Protein AF-A0A0Q6S5T4-F1 (afdb_monomer)

Radius of gyration: 23.23 Å; Cα contacts (8 Å, |Δi|>4): 26; chains: 1; bounding box: 47×14×59 Å

Foldseek 3Di:
DALVPQPDPVSNVVNVVVVVVVVVVVVVCVVCPPPDDPCNQVVQQVVVCVPPHDGPVRVPDDDD

Solvent-accessible surface area (backbone atoms only — not comparable to full-atom values): 3842 Å² total; per-residue (Å²): 122,55,46,85,65,33,93,43,73,68,46,24,52,51,37,48,51,51,53,52,52,49,55,52,50,50,54,58,47,60,76,49,58,93,54,82,57,96,54,48,68,62,50,52,40,52,61,34,24,72,78,77,69,39,45,61,70,68,68,69,53,76,86,125

Structure (mmCIF, N/CA/C/O backbone):
data_AF-A0A0Q6S5T4-F1
#
_entry.id   AF-A0A0Q6S5T4-F1
#
loop_
_atom_site.group_PDB
_atom_site.id
_atom_site.type_symbol
_atom_site.label_atom_id
_atom_site.label_alt_id
_atom_site.label_comp_id
_atom_site.label_asym_id
_atom_site.label_entity_id
_atom_site.label_seq_id
_atom_site.pdbx_PDB_ins_code
_atom_site.Cartn_x
_atom_site.Cartn_y
_atom_site.Cartn_z
_atom_site.occupancy
_atom_site.B_iso_or_equiv
_atom_site.auth_seq_id
_atom_site.auth_comp_id
_atom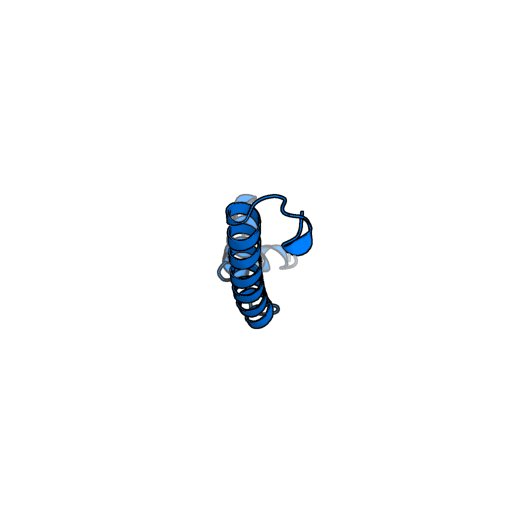_site.auth_asym_id
_atom_site.auth_atom_id
_atom_site.pdbx_PDB_model_num
ATOM 1 N N . MET A 1 1 ? -6.496 -7.697 20.220 1.00 61.50 1 MET A N 1
ATOM 2 C CA . MET A 1 1 ? -7.873 -7.751 20.760 1.00 61.50 1 MET A CA 1
ATOM 3 C C . MET A 1 1 ? -8.825 -7.290 19.673 1.00 61.50 1 MET A C 1
ATOM 5 O O . MET A 1 1 ? -8.600 -6.220 19.123 1.00 61.50 1 MET A O 1
ATOM 9 N N . GLY A 1 2 ? -9.816 -8.103 19.306 1.00 78.38 2 GLY A N 1
ATOM 10 C CA . GLY A 1 2 ? -10.885 -7.683 18.399 1.00 78.38 2 GLY A CA 1
ATOM 11 C C . GLY A 1 2 ? -11.957 -6.873 19.132 1.00 78.38 2 GLY A C 1
ATOM 12 O O . GLY A 1 2 ? -11.848 -6.624 20.333 1.00 78.38 2 GLY A O 1
ATOM 13 N N . VAL A 1 3 ? -13.000 -6.464 18.405 1.00 84.38 3 VAL A N 1
ATOM 14 C CA . VAL A 1 3 ? -14.099 -5.643 18.948 1.00 84.38 3 VAL A CA 1
ATOM 15 C C . VAL A 1 3 ? -14.744 -6.294 20.174 1.00 84.38 3 VAL A C 1
ATOM 17 O O . VAL A 1 3 ? -14.995 -5.610 21.158 1.00 84.38 3 VAL A O 1
ATOM 20 N N . GLU A 1 4 ? -14.966 -7.608 20.152 1.00 85.62 4 GLU A N 1
ATOM 21 C CA . GLU A 1 4 ? -15.604 -8.321 21.268 1.00 85.62 4 GLU A CA 1
ATOM 22 C C . GLU A 1 4 ? -14.694 -8.457 22.492 1.00 85.62 4 GLU A C 1
ATOM 24 O O . GLU A 1 4 ? -15.164 -8.479 23.625 1.00 85.62 4 GLU A O 1
ATOM 29 N N . GLN A 1 5 ? -13.380 -8.490 22.272 1.00 87.31 5 GLN A N 1
ATOM 30 C CA . GLN A 1 5 ? -12.382 -8.679 23.322 1.00 87.31 5 GLN A CA 1
ATOM 31 C C . GLN A 1 5 ? -11.955 -7.359 23.976 1.00 87.31 5 GLN A C 1
ATOM 33 O O . GLN A 1 5 ? -11.181 -7.380 24.930 1.00 87.31 5 GLN A O 1
ATOM 38 N N . ALA A 1 6 ? -12.413 -6.208 23.473 1.00 87.19 6 ALA A N 1
ATOM 39 C CA . ALA A 1 6 ? -12.068 -4.922 24.059 1.00 87.19 6 ALA A CA 1
ATOM 40 C C . ALA A 1 6 ? -12.858 -4.689 25.369 1.00 87.19 6 ALA A C 1
ATOM 42 O O . ALA A 1 6 ? -14.094 -4.697 25.351 1.00 87.19 6 ALA A O 1
ATOM 43 N N . PRO A 1 7 ? -12.169 -4.444 26.501 1.00 88.00 7 PRO A N 1
ATOM 44 C CA . PRO A 1 7 ? -12.795 -4.407 27.825 1.00 88.00 7 PRO A CA 1
ATOM 45 C C . PRO A 1 7 ? -13.606 -3.129 28.086 1.00 88.00 7 PRO A C 1
ATOM 47 O O . PRO A 1 7 ? -14.476 -3.113 28.952 1.00 88.00 7 PRO A O 1
ATOM 50 N N . THR A 1 8 ? -13.354 -2.052 27.336 1.00 93.69 8 THR A N 1
ATOM 51 C CA . THR A 1 8 ? -14.020 -0.752 27.512 1.00 93.69 8 THR A CA 1
ATOM 52 C C . THR A 1 8 ? -14.844 -0.377 26.284 1.00 93.69 8 THR A C 1
ATOM 54 O O . THR A 1 8 ? -14.514 -0.753 25.159 1.00 93.69 8 THR A O 1
ATOM 57 N N . LYS A 1 9 ? -15.901 0.431 26.470 1.00 92.25 9 LYS A N 1
ATOM 58 C CA . LYS A 1 9 ? -16.715 0.960 25.355 1.00 92.25 9 LYS A CA 1
ATOM 59 C C . LYS A 1 9 ? -15.855 1.703 24.325 1.00 92.25 9 LYS A C 1
ATOM 61 O O . LYS A 1 9 ? -16.004 1.484 23.129 1.00 92.25 9 LYS A O 1
ATOM 66 N N . GLN A 1 10 ? -14.915 2.521 24.799 1.00 93.31 10 GLN A N 1
ATOM 67 C CA . GLN A 1 10 ? -13.958 3.235 23.949 1.00 93.31 10 GLN A CA 1
ATOM 68 C C . GLN A 1 10 ? -13.087 2.268 23.137 1.00 93.31 10 GLN A C 1
ATOM 70 O O . GLN A 1 10 ? -12.927 2.456 21.934 1.00 93.31 10 GLN A O 1
ATOM 75 N N . GLY A 1 11 ? -12.587 1.195 23.761 1.00 92.12 11 GLY A N 1
ATOM 76 C CA . GLY A 1 11 ? -11.817 0.163 23.068 1.00 92.12 11 GLY A CA 1
ATOM 77 C C . GLY A 1 11 ? -12.629 -0.555 21.986 1.00 92.12 11 GLY A C 1
ATOM 78 O O . GLY A 1 11 ? -12.114 -0.798 20.895 1.00 92.12 11 GLY A O 1
ATOM 79 N N . LYS A 1 12 ? -13.915 -0.838 22.245 1.00 94.25 12 LYS A N 1
ATOM 80 C CA . LYS A 1 12 ? -14.823 -1.438 21.252 1.00 94.25 12 LYS A CA 1
ATOM 81 C C . LYS A 1 12 ? -15.016 -0.526 20.042 1.00 94.25 12 LYS A C 1
ATOM 83 O O . LYS A 1 12 ? -14.925 -0.993 18.908 1.00 94.25 12 LYS A O 1
ATOM 88 N N . GLU A 1 13 ? -15.240 0.767 20.263 1.00 94.50 13 GLU A N 1
ATOM 89 C CA . GLU A 1 13 ? -15.408 1.734 19.171 1.00 94.50 13 GLU A CA 1
ATOM 90 C C . GLU A 1 13 ? -14.117 1.958 18.376 1.00 94.50 13 GLU A C 1
ATOM 92 O O . GLU A 1 13 ? -14.154 1.957 17.143 1.00 94.50 13 GLU A O 1
ATOM 97 N N . ALA A 1 14 ? -12.964 2.036 19.048 1.00 94.56 14 ALA A N 1
ATOM 98 C CA . ALA A 1 14 ? -11.664 2.103 18.384 1.00 94.56 14 ALA A CA 1
ATOM 99 C C . ALA A 1 14 ? -11.415 0.869 17.497 1.00 94.56 14 ALA A C 1
ATOM 101 O O . ALA A 1 14 ? -11.046 1.004 16.330 1.00 94.56 14 ALA A O 1
ATOM 102 N N . ALA A 1 15 ? -11.697 -0.335 18.007 1.00 94.00 15 ALA A N 1
ATOM 103 C CA . ALA A 1 15 ? -11.555 -1.577 17.250 1.00 94.00 15 ALA A CA 1
ATOM 104 C C . ALA A 1 15 ? -12.513 -1.646 16.044 1.00 94.00 15 ALA A C 1
ATOM 106 O O . ALA A 1 15 ? -12.121 -2.102 14.967 1.00 94.00 15 ALA A O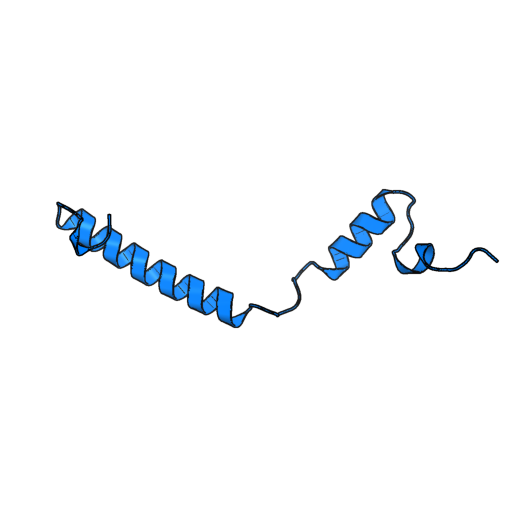 1
ATOM 107 N N . LYS A 1 16 ? -13.756 -1.158 16.181 1.00 94.69 16 LYS A N 1
ATOM 108 C CA . LYS A 1 16 ? -14.703 -1.056 15.056 1.00 94.69 16 LYS A CA 1
ATOM 109 C C . LYS A 1 16 ? -14.203 -0.078 13.997 1.00 94.69 16 LYS A C 1
ATOM 111 O O . LYS A 1 16 ? -14.299 -0.376 12.807 1.00 94.69 16 LYS A O 1
ATOM 116 N N . GLY A 1 17 ? -13.674 1.071 14.422 1.00 95.50 17 GLY A N 1
ATOM 117 C CA . GLY A 1 17 ? -13.060 2.062 13.541 1.00 95.50 17 GLY A CA 1
ATOM 118 C C . GLY A 1 17 ? -11.911 1.462 12.739 1.00 95.50 17 GLY A C 1
ATOM 119 O O . GLY A 1 17 ? -11.940 1.508 11.512 1.00 95.50 17 GLY A O 1
ATOM 120 N N . LEU A 1 18 ? -10.971 0.802 13.422 1.00 95.38 18 LEU A N 1
ATOM 121 C CA . LEU A 1 18 ? -9.841 0.125 12.789 1.00 95.38 18 LEU A CA 1
ATOM 122 C C . LEU A 1 18 ? -10.299 -0.917 11.762 1.00 95.38 18 LEU A C 1
ATOM 124 O O . LEU A 1 18 ? -9.797 -0.926 10.642 1.00 95.38 18 LEU A O 1
ATOM 128 N N . ARG A 1 19 ? -11.288 -1.752 12.108 1.00 94.75 19 ARG A N 1
ATOM 129 C CA . ARG A 1 19 ? -11.816 -2.781 11.200 1.00 94.75 19 ARG A CA 1
ATOM 130 C C . ARG A 1 19 ? -12.402 -2.178 9.922 1.00 94.75 19 ARG A C 1
ATOM 132 O O . ARG A 1 19 ? -12.169 -2.709 8.841 1.00 94.75 19 ARG A O 1
ATOM 139 N N . ARG A 1 20 ? -13.155 -1.077 10.033 1.00 96.25 20 ARG A N 1
ATOM 140 C CA . ARG A 1 20 ? -13.719 -0.382 8.863 1.00 96.25 20 ARG A CA 1
ATOM 141 C C . ARG A 1 20 ? -12.626 0.216 7.981 1.00 96.25 20 ARG A C 1
ATOM 143 O O . ARG A 1 20 ? -12.683 0.052 6.767 1.00 96.25 20 ARG A O 1
ATOM 150 N N . SER A 1 21 ? -11.633 0.870 8.583 1.00 96.94 21 SER A N 1
ATOM 151 C CA . SER A 1 21 ? -10.508 1.451 7.845 1.00 96.94 21 SER A CA 1
ATOM 152 C C . SER A 1 21 ? -9.689 0.382 7.122 1.00 96.94 21 SER A C 1
ATOM 154 O O . SER A 1 21 ? -9.388 0.548 5.943 1.00 96.94 21 SER A O 1
ATOM 156 N N . ALA A 1 22 ? -9.395 -0.735 7.795 1.00 96.88 22 ALA A N 1
ATOM 157 C CA . ALA A 1 22 ? -8.674 -1.861 7.209 1.00 96.88 22 ALA A CA 1
ATOM 158 C C . ALA A 1 22 ? -9.424 -2.447 6.004 1.00 96.88 22 ALA A C 1
ATOM 160 O O . ALA A 1 22 ? -8.844 -2.552 4.931 1.00 96.88 22 ALA A O 1
ATOM 161 N N . ALA A 1 23 ? -10.729 -2.714 6.132 1.00 96.62 23 ALA A N 1
ATOM 162 C CA . ALA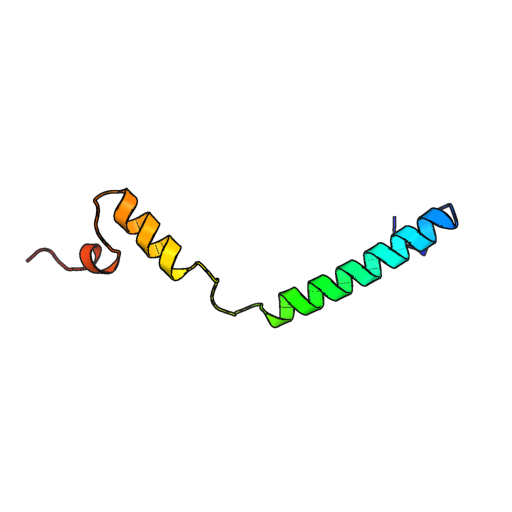 A 1 23 ? -11.537 -3.225 5.022 1.00 96.62 23 ALA A CA 1
ATOM 163 C C . ALA A 1 23 ? -11.557 -2.273 3.805 1.00 96.62 23 ALA A C 1
ATOM 165 O O . ALA A 1 23 ? -11.574 -2.716 2.655 1.00 96.62 23 ALA A O 1
ATOM 166 N N . GLY A 1 24 ? -11.547 -0.956 4.042 1.00 97.00 24 GLY A N 1
ATOM 167 C CA . GLY A 1 24 ? -11.454 0.044 2.977 1.00 97.00 24 GLY A CA 1
ATOM 168 C C . GLY A 1 24 ? -10.100 0.032 2.260 1.00 97.00 24 GLY A C 1
ATOM 169 O O . GLY A 1 24 ? -10.054 0.059 1.028 1.00 97.00 24 GLY A O 1
ATOM 170 N N . GLU A 1 25 ? -9.006 -0.035 3.019 1.00 96.81 25 GLU A N 1
ATOM 171 C CA . GLU A 1 25 ? -7.645 -0.146 2.478 1.00 96.81 25 GLU A CA 1
ATOM 172 C C . GLU A 1 25 ? -7.445 -1.463 1.717 1.00 96.81 25 GLU A C 1
ATOM 174 O O . GLU A 1 25 ? -6.967 -1.434 0.586 1.00 96.81 25 GLU A O 1
ATOM 179 N N . GLU A 1 26 ? -7.900 -2.594 2.259 1.00 96.94 26 GLU A N 1
ATOM 180 C CA . GLU A 1 26 ? -7.848 -3.899 1.587 1.00 96.94 26 GLU A CA 1
ATOM 181 C C . GLU A 1 26 ? -8.547 -3.858 0.226 1.00 96.94 26 GLU A C 1
ATOM 183 O O . GLU A 1 26 ? -7.955 -4.235 -0.784 1.00 96.94 26 GLU A O 1
ATOM 188 N N . LYS A 1 27 ? -9.770 -3.312 0.159 1.00 96.81 27 LYS A N 1
ATOM 189 C CA . LYS A 1 27 ? -10.509 -3.167 -1.106 1.00 96.81 27 LYS A CA 1
ATOM 190 C C . LYS A 1 27 ? -9.753 -2.314 -2.130 1.00 96.81 27 LYS A C 1
ATOM 192 O O . LYS A 1 27 ? -9.777 -2.611 -3.323 1.00 96.81 27 LYS A O 1
ATOM 197 N N . LYS A 1 28 ? -9.103 -1.238 -1.680 1.00 95.56 28 LYS A N 1
ATOM 198 C CA . LYS A 1 28 ? -8.304 -0.338 -2.526 1.00 95.56 28 LYS A CA 1
ATOM 199 C C . LYS A 1 28 ? -7.000 -0.988 -2.996 1.00 95.56 28 LYS A C 1
ATOM 201 O O . LYS A 1 28 ? -6.555 -0.695 -4.102 1.00 95.56 28 LYS A O 1
ATOM 206 N N . ILE A 1 29 ? -6.369 -1.813 -2.165 1.00 94.50 29 ILE A N 1
ATOM 207 C CA . ILE A 1 29 ? -5.148 -2.539 -2.522 1.00 94.50 29 ILE A CA 1
ATOM 208 C C . ILE A 1 29 ? -5.484 -3.649 -3.512 1.00 94.50 29 ILE A C 1
ATOM 210 O O . ILE A 1 29 ? -4.842 -3.732 -4.554 1.00 94.50 29 ILE A O 1
ATOM 214 N N . GLU A 1 30 ? -6.510 -4.454 -3.235 1.00 94.31 30 GLU A N 1
ATOM 215 C CA . GLU A 1 30 ? -6.886 -5.575 -4.098 1.00 94.31 30 GLU A CA 1
ATOM 216 C C . GLU A 1 30 ? -7.325 -5.088 -5.487 1.00 94.31 30 GLU A C 1
ATOM 218 O O . GLU A 1 30 ? -6.945 -5.690 -6.483 1.00 94.31 30 GLU A O 1
ATOM 223 N N . SER A 1 31 ? -8.015 -3.942 -5.592 1.00 93.69 31 SER A N 1
ATOM 224 C CA . SER A 1 31 ? -8.376 -3.359 -6.898 1.00 93.69 31 SER A CA 1
ATOM 225 C C . SER A 1 31 ? -7.186 -2.852 -7.721 1.00 93.69 31 SER A C 1
ATOM 227 O O . SER A 1 31 ? -7.309 -2.680 -8.931 1.00 93.69 31 SER A O 1
ATOM 229 N N . ARG A 1 32 ? -6.040 -2.598 -7.080 1.00 91.62 32 ARG A N 1
ATOM 230 C CA . ARG A 1 32 ? -4.780 -2.191 -7.727 1.00 91.62 32 ARG A CA 1
ATOM 231 C C . ARG A 1 32 ? -3.805 -3.355 -7.875 1.00 91.62 32 ARG A C 1
ATOM 233 O O . ARG A 1 32 ? -2.748 -3.214 -8.478 1.00 91.62 32 ARG A O 1
ATOM 240 N N . LYS A 1 33 ? -4.101 -4.502 -7.282 1.00 92.75 33 LYS A N 1
ATOM 241 C CA . LYS A 1 33 ? -3.208 -5.651 -7.311 1.00 92.75 33 LYS A CA 1
ATOM 242 C C . LYS A 1 33 ? -3.123 -6.189 -8.734 1.00 92.75 33 LYS A C 1
ATOM 244 O O . LYS A 1 33 ? -4.126 -6.305 -9.427 1.00 92.75 33 LYS A O 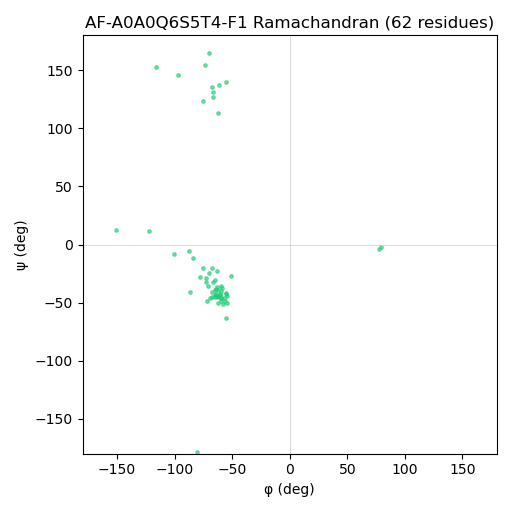1
ATOM 249 N N . GLY A 1 34 ? -1.905 -6.489 -9.169 1.00 88.56 34 GLY A N 1
ATOM 250 C CA . GLY A 1 34 ? -1.639 -6.869 -10.555 1.00 88.56 34 GLY A CA 1
ATOM 251 C C . GLY A 1 34 ? -1.566 -5.691 -11.530 1.00 88.56 34 GLY A C 1
ATOM 252 O O . GLY A 1 34 ? -1.255 -5.923 -12.692 1.00 88.56 34 GLY A O 1
ATOM 253 N N . SER A 1 35 ? -1.789 -4.444 -11.090 1.00 90.31 35 SER A N 1
ATOM 254 C CA . SER A 1 35 ? -1.444 -3.279 -11.908 1.00 90.31 35 SER A CA 1
ATOM 255 C C . SER A 1 35 ? 0.066 -3.070 -11.933 1.00 90.31 35 SER A C 1
ATOM 257 O O . SER A 1 35 ? 0.760 -3.378 -10.958 1.00 90.31 35 SER A O 1
ATOM 259 N N . ASP A 1 36 ? 0.560 -2.436 -12.992 1.00 88.38 36 ASP A N 1
ATOM 260 C CA . ASP A 1 36 ? 1.952 -2.009 -13.050 1.00 88.38 36 ASP A CA 1
ATOM 261 C C . ASP A 1 36 ? 2.316 -1.124 -11.854 1.00 88.38 36 ASP A C 1
ATOM 263 O O . ASP A 1 36 ? 1.559 -0.249 -11.415 1.00 88.38 36 ASP A O 1
ATOM 267 N N . PHE A 1 37 ? 3.515 -1.339 -11.315 1.00 86.31 37 PHE A N 1
ATOM 268 C CA . PHE A 1 37 ? 4.044 -0.457 -10.288 1.00 86.31 37 PHE A CA 1
ATOM 269 C C . PHE A 1 37 ? 4.315 0.917 -10.893 1.00 86.31 37 PHE A C 1
ATOM 271 O O . PHE A 1 37 ? 5.058 1.031 -11.866 1.00 86.31 37 PHE A O 1
ATOM 278 N N . ALA A 1 38 ? 3.842 1.972 -10.227 1.00 87.38 38 ALA A N 1
ATOM 279 C CA . ALA A 1 38 ? 4.014 3.358 -10.675 1.00 87.38 38 ALA A CA 1
ATOM 280 C C . ALA A 1 38 ? 5.470 3.748 -11.011 1.00 87.38 38 ALA A C 1
ATOM 282 O O . ALA A 1 38 ? 5.700 4.647 -11.810 1.00 87.38 38 ALA A O 1
ATOM 283 N N . LYS A 1 39 ? 6.461 3.088 -10.393 1.00 90.00 39 LYS A N 1
ATOM 284 C CA . LYS A 1 39 ? 7.895 3.304 -10.652 1.00 90.00 39 LYS A CA 1
ATOM 285 C C . LYS A 1 39 ? 8.636 2.042 -11.104 1.00 90.00 39 LYS A C 1
ATOM 287 O O . LYS A 1 39 ? 9.859 2.049 -11.088 1.00 90.00 39 LYS A O 1
ATOM 292 N N . GLY A 1 40 ? 7.941 0.956 -11.453 1.00 90.88 40 GLY A N 1
ATOM 293 C CA . GLY A 1 40 ? 8.564 -0.344 -11.737 1.00 90.88 40 GLY A CA 1
ATOM 294 C C . GLY A 1 40 ? 9.639 -0.253 -12.822 1.00 90.88 40 GLY A C 1
ATOM 295 O O . GLY A 1 40 ? 10.821 -0.432 -12.534 1.00 90.88 40 GLY A O 1
ATOM 296 N N . ALA A 1 41 ? 9.233 0.119 -14.037 1.00 89.06 41 ALA A N 1
ATOM 297 C CA . ALA A 1 41 ? 10.137 0.264 -15.179 1.00 89.06 41 ALA A CA 1
ATOM 298 C C . ALA A 1 41 ? 11.236 1.313 -14.932 1.00 89.06 41 ALA A C 1
ATOM 300 O O . ALA A 1 41 ? 12.416 1.034 -15.128 1.00 89.06 41 ALA A O 1
ATOM 301 N N . ALA A 1 42 ? 10.871 2.487 -14.404 1.00 91.62 42 ALA A N 1
ATOM 302 C C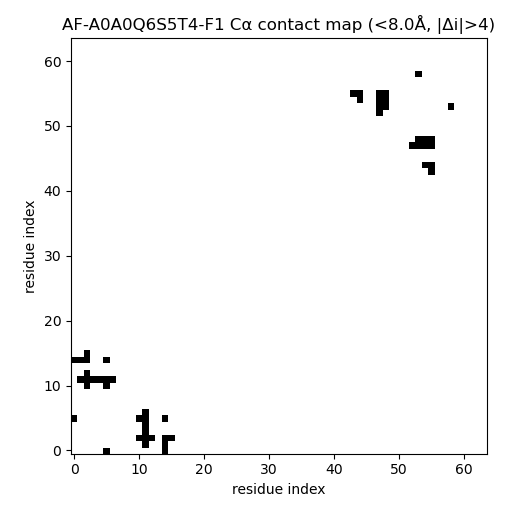A . ALA A 1 42 ? 11.833 3.545 -14.088 1.00 91.62 42 ALA A CA 1
ATOM 303 C C . ALA A 1 42 ? 12.910 3.083 -13.089 1.00 91.62 42 ALA A C 1
ATOM 305 O O . ALA A 1 42 ? 14.079 3.425 -13.239 1.00 91.62 42 ALA A O 1
ATOM 306 N N . ARG A 1 43 ? 12.542 2.263 -12.096 1.00 92.44 43 ARG A N 1
ATOM 307 C CA . ARG A 1 43 ? 13.484 1.729 -11.106 1.00 92.44 43 ARG A C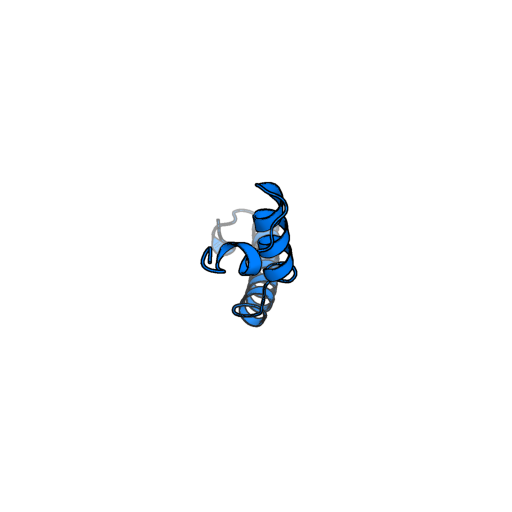A 1
ATOM 308 C C . ARG A 1 43 ? 14.397 0.652 -11.687 1.00 92.44 43 ARG A C 1
ATOM 310 O O . ARG A 1 43 ? 15.535 0.530 -11.244 1.00 92.44 43 ARG A O 1
ATOM 317 N N . VAL A 1 44 ? 13.910 -0.136 -12.645 1.00 92.50 44 VAL A N 1
ATOM 318 C CA . VAL A 1 44 ? 14.739 -1.096 -13.395 1.00 92.50 44 VAL A CA 1
ATOM 319 C C . VAL A 1 44 ? 15.782 -0.354 -14.231 1.00 92.50 44 VAL A C 1
ATOM 321 O O . VAL A 1 44 ? 16.957 -0.723 -14.197 1.00 92.50 44 VAL A O 1
ATOM 324 N N . GLU A 1 45 ? 15.382 0.725 -14.902 1.00 93.31 45 GLU A N 1
ATOM 325 C CA . GLU A 1 45 ? 16.285 1.582 -15.675 1.00 93.31 45 GLU A CA 1
ATOM 326 C C . GLU A 1 45 ? 17.342 2.248 -14.779 1.00 93.31 45 GLU A C 1
ATOM 328 O O . GLU A 1 45 ? 18.540 2.123 -15.030 1.00 93.31 45 GLU A O 1
ATOM 333 N N . GLU A 1 46 ? 16.913 2.884 -13.681 1.00 94.19 46 GLU A N 1
ATOM 334 C CA . GLU A 1 46 ? 17.788 3.529 -12.690 1.00 94.19 46 GLU A CA 1
ATOM 335 C C . GLU A 1 46 ? 18.841 2.554 -12.143 1.00 94.19 46 GLU A C 1
ATOM 337 O O . GLU A 1 46 ? 20.039 2.839 -12.167 1.00 94.19 46 GLU A O 1
ATOM 342 N N . ARG A 1 47 ? 18.401 1.368 -11.699 1.00 93.81 47 ARG A N 1
ATOM 343 C CA . ARG A 1 47 ? 19.286 0.327 -11.153 1.00 93.81 47 ARG A CA 1
ATOM 344 C C . ARG A 1 47 ? 20.226 -0.259 -12.192 1.00 93.81 47 ARG A C 1
ATOM 346 O O . ARG A 1 47 ? 21.327 -0.677 -11.850 1.00 93.81 47 ARG A O 1
ATOM 353 N N . SER A 1 48 ? 19.799 -0.327 -13.447 1.00 93.88 48 SER A N 1
ATOM 354 C CA . SER A 1 48 ? 20.672 -0.821 -14.507 1.00 93.88 48 SER A CA 1
ATOM 355 C C . SER A 1 48 ? 21.792 0.177 -14.756 1.00 93.88 48 SER A C 1
ATOM 357 O O . SER A 1 48 ? 22.959 -0.213 -14.736 1.00 93.88 48 SER A O 1
ATOM 359 N N . ARG A 1 49 ? 21.465 1.468 -14.847 1.00 95.12 49 ARG A N 1
ATOM 360 C CA . ARG A 1 49 ? 22.456 2.519 -15.097 1.00 95.12 49 ARG A CA 1
ATOM 361 C C . ARG A 1 49 ? 23.396 2.769 -13.923 1.00 95.12 49 ARG A C 1
ATOM 363 O O . ARG A 1 49 ? 24.512 3.222 -14.145 1.00 95.12 49 ARG A O 1
ATOM 370 N N . SER A 1 50 ? 23.003 2.459 -12.687 1.00 95.38 50 SER A N 1
ATOM 371 C CA . SER A 1 50 ? 23.820 2.783 -11.508 1.00 95.38 50 SER A CA 1
ATOM 372 C C . SER A 1 50 ? 25.181 2.079 -11.464 1.00 95.38 50 SER A C 1
ATOM 374 O O . SER A 1 50 ? 26.074 2.543 -10.765 1.00 95.38 50 SER A O 1
ATOM 376 N N . SER A 1 51 ? 25.347 0.952 -12.163 1.00 90.12 51 SER A N 1
ATOM 377 C CA . SER A 1 51 ? 26.593 0.175 -12.124 1.00 90.12 51 SER A CA 1
ATOM 378 C C . SER A 1 51 ? 27.641 0.639 -13.137 1.00 90.12 51 SER A C 1
ATOM 380 O O . SER A 1 51 ? 28.829 0.609 -12.841 1.00 90.12 51 SER A O 1
ATOM 382 N N . AS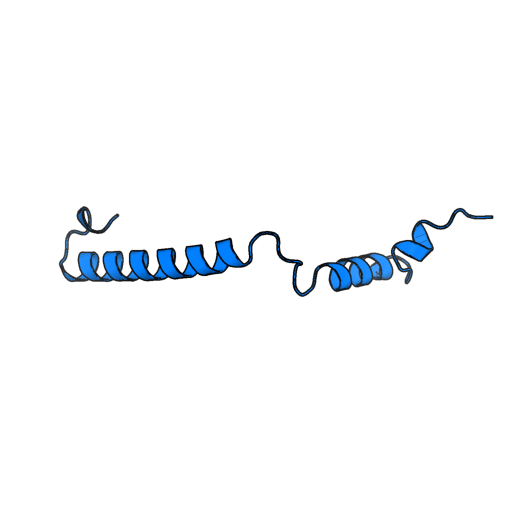P A 1 52 ? 27.221 0.967 -14.354 1.00 92.00 52 ASP A N 1
ATOM 383 C CA . ASP A 1 52 ? 28.100 1.156 -15.519 1.00 92.00 52 ASP A CA 1
ATOM 384 C C . ASP A 1 52 ? 27.522 2.159 -16.533 1.00 92.00 52 ASP A C 1
ATOM 386 O O . ASP A 1 52 ? 27.992 2.248 -17.667 1.00 92.00 52 ASP A O 1
ATOM 390 N N . GLY A 1 53 ? 26.480 2.897 -16.140 1.00 94.44 53 GLY A N 1
ATOM 391 C CA . GLY A 1 53 ? 25.782 3.875 -16.970 1.00 94.44 53 GLY A CA 1
ATOM 392 C C . GLY A 1 53 ? 24.813 3.287 -17.996 1.00 94.44 53 GLY A C 1
ATOM 393 O O . GLY A 1 53 ? 24.125 4.060 -18.655 1.00 94.44 53 GLY A O 1
ATOM 394 N N . LYS A 1 54 ? 24.722 1.957 -18.128 1.00 94.62 54 LYS A N 1
ATOM 395 C CA . LYS A 1 54 ? 23.983 1.306 -19.221 1.00 94.62 54 LYS A CA 1
ATOM 396 C C . LYS A 1 54 ? 22.566 0.886 -18.842 1.00 94.62 54 LYS A C 1
ATOM 398 O O . LYS A 1 54 ? 22.317 0.447 -17.717 1.00 94.62 54 LYS A O 1
ATOM 403 N N . SER A 1 55 ? 21.646 0.962 -19.798 1.00 93.62 55 SER A N 1
ATOM 404 C CA . SER A 1 55 ? 20.282 0.432 -19.662 1.00 93.62 55 SER A CA 1
ATOM 405 C C . SER A 1 55 ? 20.263 -1.112 -19.652 1.00 93.62 55 SER A C 1
ATOM 407 O O . SER A 1 55 ? 21.257 -1.741 -20.036 1.00 93.62 55 SER A O 1
ATOM 409 N N . PRO A 1 56 ? 19.159 -1.765 -19.230 1.00 92.56 56 PRO A N 1
ATOM 410 C CA . PRO A 1 56 ? 19.033 -3.222 -19.314 1.00 92.56 56 PRO A CA 1
ATOM 411 C C . PRO A 1 56 ? 19.265 -3.740 -20.740 1.00 92.56 56 PRO A C 1
ATOM 413 O O . PRO A 1 56 ? 20.014 -4.696 -20.940 1.00 92.56 56 PRO A O 1
ATOM 416 N N . ASP A 1 57 ? 18.684 -3.065 -21.733 1.00 91.69 57 ASP A N 1
ATOM 417 C CA . ASP A 1 57 ? 18.764 -3.466 -23.139 1.00 91.69 57 ASP A CA 1
ATOM 418 C C . AS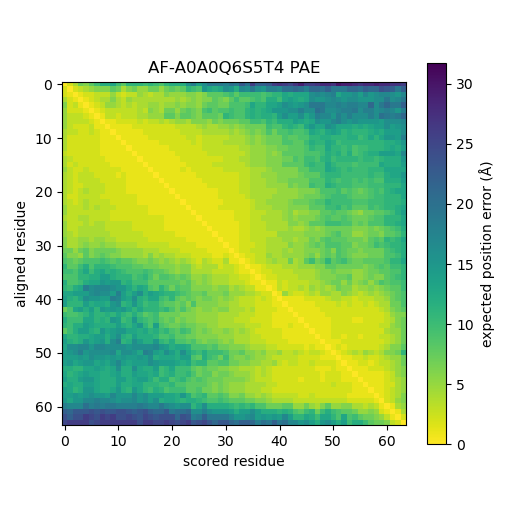P A 1 57 ? 20.197 -3.386 -23.675 1.00 91.69 57 ASP A C 1
ATOM 420 O O . ASP A 1 57 ? 20.647 -4.256 -24.419 1.00 91.69 57 ASP A O 1
ATOM 424 N N . GLU A 1 58 ? 20.953 -2.359 -23.284 1.00 93.25 58 GLU A N 1
ATOM 425 C CA . GLU A 1 58 ? 22.359 -2.206 -23.670 1.00 93.25 58 GLU A CA 1
ATOM 426 C C . GLU A 1 58 ? 23.247 -3.316 -23.104 1.00 93.25 58 GLU A C 1
ATOM 428 O O . GLU A 1 58 ? 24.234 -3.695 -23.736 1.00 93.25 58 GLU A O 1
ATOM 433 N N . LYS A 1 59 ? 22.890 -3.859 -21.936 1.00 90.06 59 LYS A N 1
ATOM 434 C CA . LYS A 1 59 ? 23.621 -4.957 -21.289 1.00 90.06 59 LYS A CA 1
ATOM 435 C C . LYS A 1 59 ? 23.334 -6.317 -21.907 1.00 90.06 59 LYS A C 1
ATOM 437 O O . LYS A 1 59 ? 24.190 -7.193 -21.848 1.00 90.06 59 LY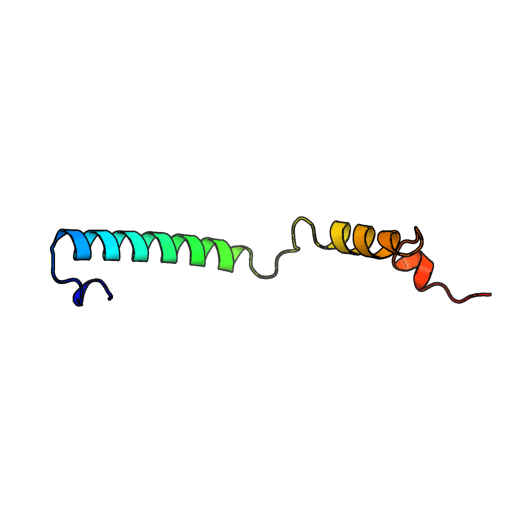S A O 1
ATOM 442 N N . GLN A 1 60 ? 22.149 -6.504 -22.481 1.00 89.88 60 GLN A N 1
ATOM 443 C CA . GLN A 1 60 ? 21.748 -7.772 -23.093 1.00 89.88 60 GLN A CA 1
ATOM 444 C C . GLN A 1 60 ? 22.239 -7.935 -24.534 1.00 89.88 60 GLN A C 1
ATOM 446 O O . GLN A 1 60 ? 22.176 -9.035 -25.085 1.00 89.88 60 GLN A O 1
ATOM 451 N N . LYS A 1 61 ? 22.750 -6.869 -25.161 1.00 87.31 61 LYS A N 1
ATOM 452 C CA . LYS A 1 61 ? 23.320 -6.967 -26.506 1.00 87.31 61 LYS A CA 1
ATOM 453 C C . LYS A 1 61 ? 24.595 -7.822 -26.474 1.00 87.31 61 LYS A C 1
ATOM 455 O O . LYS A 1 61 ? 25.507 -7.515 -25.702 1.00 87.31 61 LYS A O 1
ATOM 460 N N . PRO A 1 62 ? 24.701 -8.867 -27.317 1.00 74.44 62 PRO A N 1
ATOM 461 C CA . PRO A 1 62 ? 25.920 -9.656 -27.407 1.00 74.44 62 PRO A CA 1
ATOM 462 C C . PRO A 1 62 ? 27.072 -8.758 -27.866 1.00 74.44 62 PRO A C 1
ATOM 464 O O . PRO A 1 62 ? 26.909 -7.943 -28.780 1.00 74.44 62 PRO A O 1
ATOM 467 N N . LYS A 1 63 ? 28.243 -8.904 -27.236 1.00 70.62 63 LYS A N 1
ATOM 468 C CA . LYS A 1 63 ? 29.479 -8.312 -27.758 1.00 70.62 63 LYS A CA 1
ATOM 469 C C . LYS A 1 63 ? 29.744 -8.949 -29.122 1.00 70.62 63 LYS A C 1
ATOM 471 O O . LYS A 1 63 ? 29.955 -10.156 -29.193 1.00 70.62 63 LYS A O 1
ATOM 476 N N . ARG A 1 64 ? 29.642 -8.140 -30.175 1.00 66.62 64 ARG A N 1
ATOM 477 C CA . ARG A 1 64 ? 30.157 -8.481 -31.502 1.00 66.62 64 ARG A CA 1
ATOM 478 C C . ARG A 1 64 ? 31.677 -8.499 -31.481 1.00 66.62 64 ARG A C 1
ATOM 480 O O . ARG A 1 64 ? 32.246 -7.686 -30.715 1.00 66.62 64 ARG A O 1
#

Sequence (64 aa):
MGVEQAPTKQGKEAAKGLRRSAAGEEKKIESRKGSDFAKGAARVEERSRSSDGKSPDEKQKPKR

pLDDT: mean 90.82, std 6.91, range [61.5, 97.0]

Mean predicted aligned error: 7.23 Å

Secondary structure (DSSP, 8-state):
--TTT-SSHHHHHHHHHHHHHHHHHHHHHHTTTTSPPTTHHHHHHHHHHHHHS--HHHHHS---